Protein AF-A0A2G2YES9-F1 (afdb_monomer)

Foldseek 3Di:
DDDDPPPPDPPDDDKAKEKEWDWAQDDPVRDTFTAKMWMAIDDPVDDDDPVRIDMFGLVVPVVDPDSNVSRLVSLVVVVVVVLVVLVVDPDAHEYEYPPCQPDVVVNNVVSCVVPPPFDWDFDDDPSGTAKIFTDDPPDTSYMYGD

Organism: Capsicum annuum (NCBI:txid4072)

InterPro domains:
  IPR012337 Ribonuclease H-like superfamily [SSF53098] (14-146)
  IPR036397 Ribonuclease H superfamily [G3DSA:3.30.420.10] (9-146)

pLDDT: mean 88.61, std 11.48, range [40.91, 97.44]

Nearest PDB structures (foldseek):
  5iud-assembly4_J  TM=6.713E-01  e=7.380E-03  Homo sapiens
  8d9d-assembly1_C  TM=6.088E-01  e=2.348E-03  Homo sapiens
  4qcl-assembly1_A  TM=6.025E-01  e=4.727E-03  Homo sapiens
  5iud-assembly2_D  TM=6.035E-01  e=1.394E-02  Homo sapiens
  6as7-assembly1_A  TM=6.294E-01  e=2.472E-02  Homo sapiens

Solvent-accessible surface area (backbone atoms only — not comparable to full-atom values): 8422 Å² total; per-residue (Å²): 137,85,81,80,78,78,79,78,77,80,79,77,74,70,56,35,33,45,37,50,77,42,67,42,72,49,72,99,76,65,38,80,39,60,38,35,41,39,36,33,80,44,49,78,92,53,83,89,56,79,92,54,58,48,73,46,45,26,73,81,40,64,89,47,82,50,64,70,58,16,24,51,52,40,52,52,53,52,52,51,48,52,50,56,58,28,71,76,44,94,57,66,30,43,33,36,28,90,45,21,46,50,67,53,36,52,56,50,50,53,51,44,72,75,71,52,92,48,55,74,48,71,44,71,56,96,92,26,40,56,32,40,38,36,27,59,81,95,43,64,40,36,32,40,28,90

Sequence (146 aa):
MMAVKKRERKVERKAFIVVDLETLIAGEGETHKPYAVGLMLVLPKEPVKYNRVETYFSDDYIIIKCFDDRSSKMMDDFLSKIEHISKGFRSVLTIYFHNLGKFDGIFLLKNLVSNWKGDVRPLVRNHHIYEISVKSGKRVLFCFRD

Secondary structure (DSSP, 8-state):
-----------PPPPEEEEEEEEEEETTTTEEEEEEEEEEEE-TTS---GGGEEEEEGGGGTTS--HHHHHHHHHHHHHHHHHHHHHT-SSPEEEEETTIIIIIHHHHHHHHHHH-SS-EEEEEETTEEEEEEEEETTEEEEEEE-

Mean predicted aligned error: 6.33 Å

Structure (mmCIF, N/CA/C/O backbone):
data_AF-A0A2G2YES9-F1
#
_entry.id   AF-A0A2G2YES9-F1
#
loop_
_atom_site.group_PDB
_atom_site.id
_atom_site.type_symbol
_atom_site.label_atom_id
_atom_site.label_alt_id
_atom_site.label_comp_id
_atom_site.label_asym_id
_atom_site.label_entity_id
_atom_site.label_seq_id
_atom_site.pdbx_PDB_ins_code
_atom_site.Cartn_x
_atom_site.Cartn_y
_atom_site.Cartn_z
_atom_site.occupancy
_atom_site.B_iso_or_equiv
_atom_site.auth_seq_id
_atom_site.auth_comp_id
_atom_site.auth_asym_id
_atom_site.auth_atom_id
_atom_site.pdbx_PDB_model_num
ATOM 1 N N . MET A 1 1 ? -24.872 -13.143 48.383 1.00 40.91 1 MET A N 1
ATOM 2 C CA . MET A 1 1 ? -23.942 -13.090 47.231 1.00 40.91 1 MET A CA 1
ATOM 3 C C . MET A 1 1 ? -24.536 -12.183 46.161 1.00 40.91 1 MET A C 1
ATOM 5 O O . MET A 1 1 ? -25.542 -12.550 45.571 1.00 40.91 1 MET A O 1
ATOM 9 N N . MET A 1 2 ? -23.982 -10.984 45.951 1.00 42.78 2 MET A N 1
ATOM 10 C CA . MET A 1 2 ? -24.398 -10.110 44.846 1.00 42.78 2 MET A CA 1
ATOM 11 C C . MET A 1 2 ? -23.695 -10.558 43.563 1.00 42.78 2 MET A C 1
ATOM 13 O O . MET A 1 2 ? -22.468 -10.585 43.502 1.00 42.78 2 MET A O 1
ATOM 17 N N . ALA A 1 3 ? -24.472 -10.921 42.544 1.00 4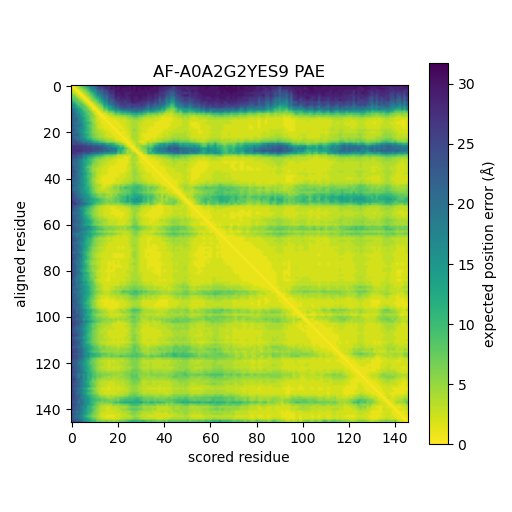9.31 3 ALA A N 1
ATOM 18 C CA . ALA A 1 3 ? -23.947 -11.244 41.227 1.00 49.31 3 ALA A CA 1
ATOM 19 C C . ALA A 1 3 ? -23.407 -9.969 40.561 1.00 49.31 3 ALA A C 1
ATOM 21 O O . ALA A 1 3 ? -24.163 -9.064 40.202 1.00 49.31 3 ALA A O 1
ATOM 22 N N . VAL A 1 4 ? -22.088 -9.898 40.387 1.00 50.81 4 VAL A N 1
ATOM 23 C CA . VAL A 1 4 ? -21.440 -8.864 39.577 1.00 50.81 4 VAL A CA 1
ATOM 24 C C . VAL A 1 4 ? -21.816 -9.120 38.116 1.00 50.81 4 VAL A C 1
ATOM 26 O O . VAL A 1 4 ? -21.285 -10.028 37.478 1.00 50.81 4 VAL A O 1
ATOM 29 N N . LYS A 1 5 ? -22.749 -8.332 37.567 1.00 53.31 5 LYS A N 1
ATOM 30 C CA . LYS A 1 5 ? -23.024 -8.325 36.123 1.00 53.31 5 LYS A CA 1
ATOM 31 C C . LYS A 1 5 ? -21.756 -7.877 35.389 1.00 53.31 5 LYS A C 1
ATOM 33 O O . LYS A 1 5 ? -21.410 -6.696 35.412 1.00 53.31 5 LYS A O 1
ATOM 38 N N . LYS A 1 6 ? -21.067 -8.808 34.719 1.00 54.41 6 LYS A N 1
ATOM 39 C CA . LYS A 1 6 ? -20.028 -8.485 33.729 1.00 54.41 6 LYS A CA 1
ATOM 40 C C . LYS A 1 6 ? -20.658 -7.569 32.674 1.00 54.41 6 LYS A C 1
ATOM 42 O O . LYS A 1 6 ? -21.539 -7.995 31.935 1.00 54.41 6 LYS A O 1
ATOM 47 N N . ARG A 1 7 ? -20.222 -6.307 32.603 1.00 57.44 7 ARG A N 1
ATOM 48 C CA . ARG A 1 7 ? -20.503 -5.448 31.445 1.00 57.44 7 ARG A CA 1
ATOM 49 C C . ARG A 1 7 ? -19.806 -6.073 30.240 1.00 57.44 7 ARG A C 1
ATOM 51 O O . ARG A 1 7 ? -18.582 -6.008 30.141 1.00 57.44 7 ARG A O 1
ATOM 58 N N . GLU A 1 8 ? -20.569 -6.680 29.341 1.00 58.75 8 GLU A N 1
ATOM 59 C CA . GLU A 1 8 ? -20.059 -7.079 28.033 1.00 58.75 8 GLU A CA 1
ATOM 60 C C . GLU A 1 8 ? -19.573 -5.825 27.297 1.00 58.75 8 GLU A C 1
ATOM 62 O O . GLU A 1 8 ? -20.348 -4.925 26.965 1.00 58.75 8 GLU A O 1
ATOM 67 N N . ARG A 1 9 ? -18.260 -5.727 27.070 1.00 56.91 9 ARG A N 1
ATOM 68 C CA . ARG A 1 9 ? -17.708 -4.727 26.156 1.00 56.91 9 ARG A CA 1
ATOM 69 C C . ARG A 1 9 ? -18.150 -5.119 24.749 1.00 56.91 9 ARG A C 1
ATOM 71 O O . ARG A 1 9 ? -17.596 -6.052 24.177 1.00 56.91 9 ARG A O 1
ATOM 78 N N . LYS A 1 10 ? -19.117 -4.397 24.180 1.00 63.25 10 LYS A N 1
ATOM 79 C CA . LYS A 1 10 ? -19.388 -4.458 22.738 1.00 63.25 10 LYS A CA 1
ATOM 80 C C . LYS A 1 10 ? -18.111 -4.049 22.002 1.00 63.25 10 LYS A C 1
ATOM 82 O O . LYS A 1 10 ? -17.731 -2.881 22.024 1.00 63.25 10 LYS A O 1
ATOM 87 N N . VAL A 1 11 ? -17.430 -5.017 21.391 1.00 70.94 11 VAL A N 1
ATOM 88 C CA . VAL A 1 11 ? -16.301 -4.750 20.498 1.00 70.94 11 VAL A CA 1
ATOM 89 C C . VAL A 1 11 ? -16.881 -4.156 19.222 1.00 70.94 11 VAL A C 1
ATOM 91 O O . VAL A 1 11 ? -17.509 -4.851 18.424 1.00 70.94 11 VAL A O 1
ATOM 94 N N . GLU A 1 12 ? -16.734 -2.847 19.058 1.00 78.94 12 GLU A N 1
ATOM 95 C CA . GLU A 1 12 ? -17.154 -2.174 17.838 1.00 78.94 12 GLU A CA 1
ATOM 96 C C . GLU A 1 12 ? -16.199 -2.543 16.697 1.00 78.94 12 GLU A C 1
ATOM 98 O O . GLU A 1 12 ? -14.983 -2.357 16.798 1.00 78.94 12 GLU A O 1
ATOM 103 N N . ARG A 1 13 ? -16.752 -3.099 15.613 1.00 85.81 13 ARG A N 1
ATOM 104 C CA . ARG A 1 13 ? -15.990 -3.389 14.396 1.00 85.81 13 ARG A CA 1
ATOM 105 C C . ARG A 1 13 ? -15.572 -2.065 13.760 1.00 85.81 13 ARG A C 1
ATOM 107 O O . ARG A 1 13 ? -16.417 -1.206 13.512 1.00 85.81 13 ARG A O 1
ATOM 114 N N . LYS A 1 14 ? -14.275 -1.905 13.511 1.00 90.69 14 LYS A N 1
ATOM 115 C CA . LYS A 1 14 ? -13.702 -0.697 12.908 1.00 90.69 14 LYS A CA 1
ATOM 116 C C . LYS A 1 14 ? -13.784 -0.759 11.386 1.00 90.69 14 LYS A C 1
ATOM 118 O O . LYS A 1 14 ? -13.819 -1.847 10.820 1.00 90.69 14 LYS A O 1
ATOM 123 N N . ALA A 1 15 ? -13.798 0.410 10.752 1.00 93.69 15 ALA A N 1
ATOM 124 C CA . ALA A 1 15 ? -13.623 0.519 9.311 1.00 93.69 15 ALA A CA 1
ATOM 125 C C . ALA A 1 15 ? -12.243 0.002 8.882 1.00 93.69 15 ALA A C 1
ATOM 127 O O . ALA A 1 15 ? -11.279 0.093 9.647 1.00 93.69 15 ALA A O 1
ATOM 128 N N . PHE A 1 16 ? -12.168 -0.516 7.664 1.00 95.50 16 PHE A N 1
ATOM 129 C CA . PHE A 1 16 ? -10.938 -0.993 7.036 1.00 95.50 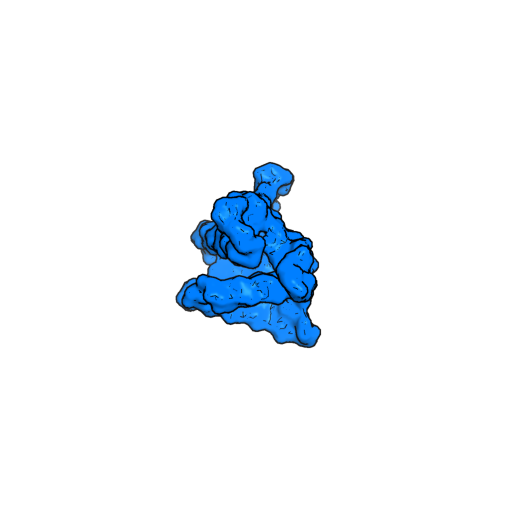16 PHE A CA 1
ATOM 130 C C . PHE A 1 16 ? -11.044 -0.851 5.519 1.00 95.50 16 PHE A C 1
ATOM 132 O O . PHE A 1 16 ? -12.132 -0.629 4.991 1.00 95.50 16 PHE A O 1
ATOM 139 N N . ILE A 1 17 ? -9.921 -0.966 4.822 1.00 96.19 17 ILE A N 1
ATOM 140 C CA . ILE A 1 17 ? -9.876 -1.005 3.359 1.00 96.19 17 ILE A CA 1
ATOM 141 C C . ILE A 1 17 ? -9.451 -2.409 2.938 1.00 96.19 17 ILE A C 1
ATOM 143 O O . ILE A 1 17 ? -8.633 -3.026 3.615 1.00 96.19 17 ILE A O 1
ATOM 147 N N . VAL A 1 18 ? -10.012 -2.910 1.845 1.00 95.62 18 VAL A N 1
ATOM 148 C CA . VAL A 1 18 ? -9.489 -4.078 1.124 1.00 95.62 18 VAL A CA 1
ATOM 149 C C . VAL A 1 18 ? -8.896 -3.606 -0.192 1.00 95.62 18 VAL A C 1
ATOM 151 O O . VAL A 1 18 ? -9.446 -2.686 -0.803 1.00 95.62 18 VAL A O 1
ATOM 154 N N . VAL A 1 19 ? -7.771 -4.188 -0.588 1.00 96.38 19 VAL A N 1
ATOM 155 C CA . VAL A 1 19 ? -7.031 -3.822 -1.793 1.00 96.38 19 VAL A CA 1
ATOM 156 C C . VAL A 1 19 ? -6.570 -5.079 -2.515 1.00 96.38 19 VAL A C 1
ATOM 158 O O . VAL A 1 19 ? -6.227 -6.075 -1.878 1.00 96.38 19 VAL A O 1
ATOM 161 N N . ASP A 1 20 ? -6.546 -4.993 -3.837 1.00 95.25 20 ASP A N 1
ATOM 162 C CA . ASP A 1 20 ? -5.973 -5.999 -4.719 1.00 95.25 20 ASP A CA 1
ATOM 163 C C . ASP A 1 20 ? -5.100 -5.328 -5.787 1.00 95.25 20 ASP A C 1
ATOM 165 O O . ASP A 1 20 ? -5.424 -4.225 -6.245 1.00 95.25 20 ASP A O 1
ATOM 169 N N . LEU A 1 21 ? -3.980 -5.961 -6.137 1.00 95.25 21 LEU A N 1
ATOM 170 C CA . LEU A 1 21 ? -2.960 -5.420 -7.035 1.00 95.25 21 LEU A CA 1
ATOM 171 C C . LEU A 1 21 ? -2.679 -6.407 -8.167 1.00 95.25 21 LEU A C 1
ATOM 173 O O . LEU A 1 21 ? -2.251 -7.534 -7.940 1.00 95.25 21 LEU A O 1
ATOM 177 N N . GLU A 1 22 ? -2.817 -5.931 -9.397 1.00 95.12 22 GLU A N 1
ATOM 178 C CA . GLU A 1 22 ? -2.492 -6.685 -10.599 1.00 95.12 22 GLU A CA 1
ATOM 179 C C . GLU A 1 22 ? -1.190 -6.185 -11.211 1.00 95.12 22 GLU A C 1
ATOM 181 O O . GLU A 1 22 ? -0.888 -4.985 -11.215 1.00 95.12 22 GLU A O 1
ATOM 186 N N . THR A 1 23 ? -0.414 -7.112 -11.769 1.00 93.44 23 THR A N 1
ATOM 187 C CA . THR A 1 23 ? 0.878 -6.801 -12.386 1.00 93.44 23 THR A CA 1
ATOM 188 C C . THR A 1 23 ? 0.936 -7.271 -13.828 1.00 93.44 23 THR A C 1
ATOM 190 O O . THR A 1 23 ? 0.299 -8.250 -14.203 1.00 93.44 23 THR A O 1
ATOM 193 N N . LEU A 1 24 ? 1.749 -6.591 -14.629 1.00 91.56 24 LEU A N 1
ATOM 194 C CA . LEU A 1 24 ? 2.144 -7.047 -15.955 1.00 91.56 24 LEU A CA 1
ATOM 195 C C . LEU A 1 24 ? 3.653 -7.243 -16.009 1.00 91.56 24 LEU A C 1
ATOM 197 O O . LEU A 1 24 ? 4.413 -6.587 -15.293 1.00 91.56 24 LEU A O 1
ATOM 201 N N . ILE A 1 25 ? 4.074 -8.143 -16.889 1.00 88.31 25 ILE A N 1
ATOM 202 C CA . ILE A 1 25 ? 5.474 -8.312 -17.259 1.00 88.31 25 ILE A CA 1
ATOM 203 C C . ILE A 1 25 ? 5.790 -7.249 -18.310 1.00 88.31 25 ILE A C 1
ATOM 205 O O . ILE A 1 25 ? 5.169 -7.224 -19.373 1.00 88.31 25 ILE A O 1
ATOM 209 N N . ALA A 1 26 ? 6.723 -6.349 -18.006 1.00 80.25 26 ALA A N 1
ATOM 210 C CA . ALA A 1 26 ? 7.092 -5.256 -18.899 1.00 80.25 26 ALA A CA 1
ATOM 211 C C . ALA A 1 26 ? 8.595 -4.941 -18.854 1.00 80.25 26 ALA A C 1
ATOM 213 O O . ALA A 1 26 ? 9.282 -5.189 -17.855 1.00 80.25 26 ALA A O 1
ATOM 214 N N . GLY A 1 27 ? 9.079 -4.342 -19.947 1.00 66.69 27 GLY A N 1
ATOM 215 C CA . GLY A 1 27 ? 10.466 -3.910 -20.130 1.00 66.69 27 GLY A CA 1
ATOM 216 C C . GLY A 1 27 ? 11.384 -4.980 -20.729 1.00 66.69 27 GLY A C 1
ATOM 217 O O . GLY A 1 27 ? 10.998 -6.131 -20.903 1.00 66.69 27 GLY A O 1
ATOM 218 N N . GLU A 1 28 ? 12.625 -4.583 -21.024 1.00 65.56 28 GLU A N 1
ATOM 219 C CA . GLU A 1 28 ? 13.647 -5.423 -21.681 1.00 65.56 28 GLU A CA 1
ATOM 220 C C . GLU A 1 28 ? 14.106 -6.626 -20.835 1.00 65.56 28 GLU A C 1
ATOM 222 O O . GLU A 1 28 ? 14.746 -7.535 -21.351 1.00 65.56 28 GLU A O 1
ATOM 227 N N . GLY A 1 29 ? 13.772 -6.644 -19.540 1.00 64.62 29 GLY A N 1
ATOM 228 C CA . GLY A 1 29 ? 14.137 -7.703 -18.596 1.00 64.62 29 GLY A CA 1
ATOM 229 C C . GLY A 1 29 ? 12.962 -8.512 -18.048 1.00 64.62 29 GLY A C 1
ATOM 230 O O . GLY A 1 29 ? 13.132 -9.141 -17.009 1.00 64.62 29 GLY A O 1
ATOM 231 N N . GLU A 1 30 ? 11.778 -8.443 -18.673 1.00 76.50 30 GLU A N 1
ATOM 232 C CA . GLU A 1 30 ? 10.589 -9.223 -18.276 1.00 76.50 30 GLU A CA 1
ATOM 233 C C . GLU A 1 30 ? 10.258 -9.111 -16.774 1.00 76.50 30 GLU A C 1
ATOM 235 O O . GLU A 1 30 ? 9.961 -10.083 -16.080 1.00 76.50 30 GLU A O 1
ATOM 240 N N . THR A 1 31 ? 10.315 -7.892 -16.237 1.00 85.94 31 THR A N 1
ATOM 2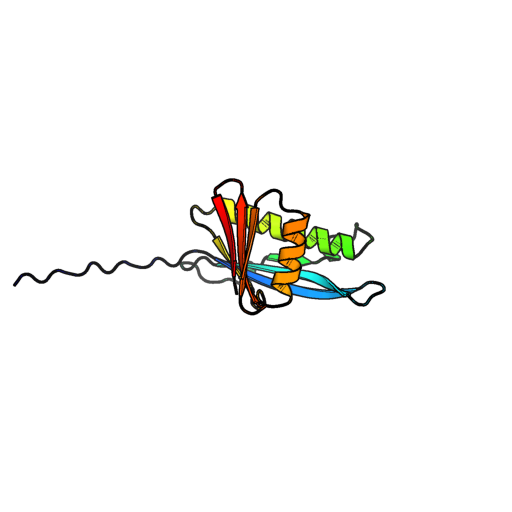41 C CA . THR A 1 31 ? 10.058 -7.669 -14.810 1.00 85.94 31 THR A CA 1
ATOM 242 C C . THR A 1 31 ?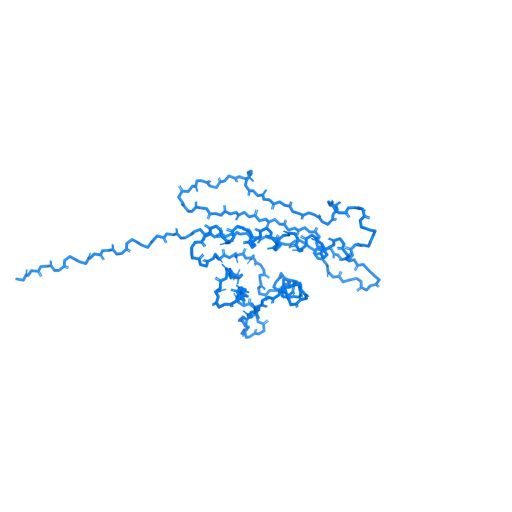 8.582 -7.417 -14.543 1.00 85.94 31 THR A C 1
ATOM 244 O O . THR A 1 31 ? 7.929 -6.685 -15.286 1.00 85.94 31 THR A O 1
ATOM 247 N N . HIS A 1 32 ? 8.068 -7.965 -13.440 1.00 89.94 32 HIS A N 1
ATOM 248 C CA . HIS A 1 32 ? 6.733 -7.624 -12.958 1.00 89.94 32 HIS A CA 1
ATOM 249 C C . HIS A 1 32 ? 6.665 -6.158 -12.524 1.00 89.94 32 HIS A C 1
ATOM 251 O O . HIS A 1 32 ? 7.549 -5.646 -11.826 1.00 89.94 32 HIS A O 1
ATOM 257 N N . LYS A 1 33 ? 5.576 -5.498 -12.907 1.00 91.50 33 LYS A N 1
ATOM 258 C CA . LYS A 1 33 ? 5.277 -4.103 -12.594 1.00 91.50 33 LYS A CA 1
ATOM 259 C C . LYS A 1 33 ? 3.788 -3.952 -12.280 1.00 91.50 33 LYS A C 1
ATOM 261 O O . LYS A 1 33 ? 2.977 -4.559 -12.979 1.00 91.50 33 LYS A O 1
ATOM 266 N N . PRO A 1 34 ? 3.410 -3.126 -11.294 1.00 94.56 34 PRO A N 1
ATOM 267 C CA . PRO A 1 34 ? 2.016 -2.765 -11.057 1.00 94.56 34 PRO A CA 1
ATOM 268 C C . PRO A 1 34 ? 1.325 -2.248 -12.321 1.00 94.56 34 PRO A C 1
ATOM 270 O O . PRO A 1 34 ? 1.819 -1.320 -12.961 1.00 94.56 34 PRO A O 1
ATOM 273 N N . TYR A 1 35 ? 0.178 -2.825 -12.658 1.00 95.56 35 TYR A N 1
ATOM 274 C CA . TYR A 1 35 ? -0.644 -2.417 -13.797 1.00 95.56 35 TYR A CA 1
ATOM 275 C C . TYR A 1 35 ? -1.997 -1.866 -13.365 1.00 95.56 35 TYR A C 1
ATOM 277 O O . TYR A 1 35 ? -2.431 -0.841 -13.891 1.00 95.56 35 TYR A O 1
ATOM 285 N N . ALA A 1 36 ? -2.638 -2.510 -12.394 1.00 96.88 36 ALA A N 1
ATOM 286 C CA . ALA A 1 36 ? -3.908 -2.052 -11.867 1.00 96.88 36 ALA A CA 1
ATOM 287 C C . ALA A 1 36 ? -3.978 -2.263 -10.359 1.00 96.88 36 ALA A C 1
ATOM 289 O O . ALA A 1 36 ? -3.395 -3.207 -9.834 1.00 96.88 36 ALA A O 1
ATOM 290 N N . VAL A 1 37 ? -4.711 -1.400 -9.667 1.00 97.12 37 VAL A N 1
ATOM 291 C CA . VAL A 1 37 ? -5.007 -1.557 -8.242 1.00 97.12 37 VAL A CA 1
ATOM 292 C C . VAL A 1 37 ? -6.461 -1.198 -7.980 1.00 97.12 37 VAL A C 1
ATOM 294 O O . VAL A 1 37 ? -6.954 -0.163 -8.430 1.00 97.12 37 VAL A O 1
ATOM 297 N N . GLY A 1 38 ? -7.157 -2.072 -7.261 1.00 96.31 38 GLY A N 1
ATOM 298 C CA . GLY A 1 38 ? -8.530 -1.862 -6.819 1.00 96.31 38 GLY A CA 1
ATOM 299 C C . GLY A 1 38 ? -8.577 -1.706 -5.308 1.00 96.31 38 GLY A C 1
ATOM 300 O O . GLY A 1 38 ? -7.953 -2.489 -4.599 1.00 96.31 38 GLY A O 1
ATOM 301 N N . LEU A 1 39 ? -9.330 -0.734 -4.794 1.00 96.06 39 LEU A N 1
ATOM 302 C CA . LEU A 1 39 ? -9.587 -0.603 -3.362 1.00 96.06 39 LEU A CA 1
ATOM 303 C C . LEU A 1 39 ? -1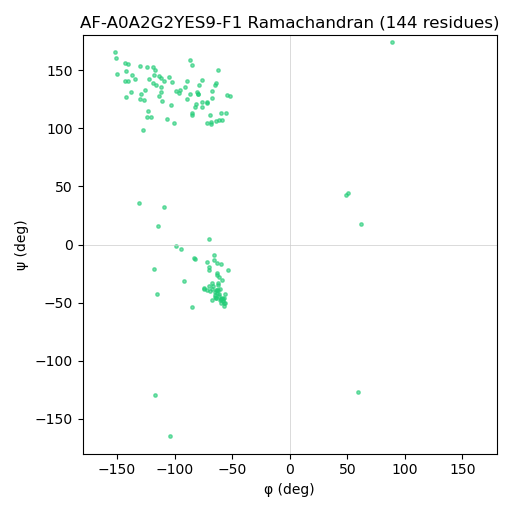1.070 -0.431 -3.043 1.00 96.06 39 LEU A C 1
ATOM 305 O O . LEU A 1 39 ? -11.839 0.131 -3.820 1.00 96.06 39 LEU A O 1
ATOM 309 N N . MET A 1 40 ? -11.460 -0.847 -1.841 1.00 95.88 40 MET A N 1
ATOM 310 C CA . MET A 1 40 ? -12.795 -0.593 -1.308 1.00 95.88 40 MET A CA 1
ATOM 311 C C . MET A 1 40 ? -12.743 -0.297 0.189 1.00 95.88 40 MET A C 1
ATOM 313 O O . MET A 1 40 ? -12.227 -1.086 0.981 1.00 95.88 40 MET A O 1
ATOM 317 N N . LEU A 1 41 ? -13.341 0.826 0.592 1.00 94.88 41 LEU A N 1
ATOM 318 C CA . LEU A 1 41 ? -13.578 1.144 1.998 1.00 94.88 41 LEU A CA 1
ATOM 319 C C . LEU A 1 41 ? -14.766 0.333 2.532 1.00 94.88 41 LEU A C 1
ATOM 321 O O . LEU A 1 41 ? -15.894 0.451 2.048 1.00 94.88 41 LEU A O 1
ATOM 325 N N . VAL A 1 42 ? -14.525 -0.437 3.588 1.00 93.31 42 VAL A N 1
ATOM 326 C CA . VAL A 1 42 ? -15.536 -1.228 4.285 1.00 93.31 42 VAL A CA 1
ATOM 327 C C . VAL A 1 42 ? -15.927 -0.538 5.586 1.00 93.31 42 VAL A C 1
ATOM 329 O O . VAL A 1 42 ? -15.117 -0.343 6.495 1.00 93.31 42 VAL A O 1
ATOM 332 N N . LEU A 1 43 ? -17.212 -0.205 5.689 1.00 92.31 43 LEU A N 1
ATOM 333 C CA . LEU A 1 43 ? -17.841 0.328 6.892 1.00 92.31 43 LEU A CA 1
ATOM 334 C C . LEU A 1 43 ? -18.721 -0.783 7.489 1.00 92.31 43 LEU A C 1
ATOM 336 O O . LEU A 1 43 ? -19.760 -1.085 6.914 1.00 92.31 43 LEU A O 1
ATOM 340 N N . PRO A 1 44 ? -18.359 -1.409 8.628 1.00 89.56 44 PRO A N 1
ATOM 341 C CA . PRO A 1 44 ? -19.021 -2.631 9.113 1.00 89.56 44 PRO A CA 1
ATOM 342 C C . PRO A 1 44 ? -20.522 -2.531 9.407 1.00 89.56 44 PRO A C 1
ATOM 344 O O . PRO A 1 44 ? -21.175 -3.556 9.586 1.00 89.56 44 PRO A O 1
ATOM 347 N N . LYS A 1 45 ? -21.053 -1.312 9.536 1.00 88.06 45 LYS A N 1
ATOM 348 C CA . LYS A 1 45 ? -22.480 -1.046 9.772 1.00 88.06 45 LYS A CA 1
ATOM 349 C C . LYS A 1 45 ? -23.252 -0.777 8.479 1.00 88.06 45 LYS A C 1
ATOM 351 O O . LYS A 1 45 ? -24.461 -0.585 8.531 1.00 88.06 45 LYS A O 1
ATOM 356 N N . GLU A 1 46 ? -22.565 -0.741 7.345 1.00 89.25 46 GLU A N 1
ATOM 357 C CA . GLU A 1 46 ? -23.150 -0.470 6.043 1.00 89.25 46 GLU A CA 1
ATOM 358 C C . GLU A 1 46 ? -23.073 -1.710 5.150 1.00 89.25 46 GLU A C 1
ATOM 360 O O . GLU A 1 46 ? -22.094 -2.459 5.212 1.00 89.25 46 GLU A O 1
ATOM 365 N N . PRO A 1 47 ? -24.081 -1.937 4.294 1.00 87.56 47 PRO A N 1
ATOM 366 C CA . PRO A 1 47 ? -24.009 -2.9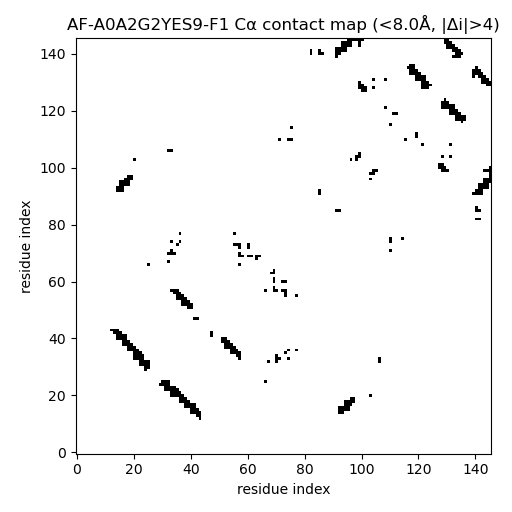93 3.300 1.00 87.56 47 PRO A CA 1
ATOM 367 C C . PRO A 1 47 ? -22.880 -2.712 2.303 1.00 87.56 47 PRO A C 1
ATOM 369 O O . PRO A 1 47 ? -22.698 -1.579 1.846 1.00 87.56 47 PRO A O 1
ATOM 372 N N . VAL A 1 48 ? -22.151 -3.764 1.932 1.00 85.19 48 VAL A N 1
ATOM 373 C CA . VAL A 1 48 ? -21.156 -3.707 0.856 1.00 85.19 48 VAL A CA 1
ATOM 374 C C . VAL A 1 48 ? -21.885 -3.486 -0.469 1.00 85.19 48 VAL A C 1
ATOM 376 O O . VAL A 1 48 ? -22.873 -4.158 -0.760 1.00 85.19 48 VAL A O 1
ATOM 379 N N . LYS A 1 49 ? -21.411 -2.528 -1.269 1.00 82.88 49 LYS A N 1
ATOM 380 C CA . LYS A 1 49 ? -21.943 -2.236 -2.604 1.00 82.88 49 LYS A CA 1
ATOM 381 C C . LYS A 1 49 ? -20.789 -2.204 -3.600 1.00 82.88 49 LYS A C 1
ATOM 383 O O . LYS A 1 49 ? -19.817 -1.494 -3.366 1.00 82.88 49 LYS A O 1
ATOM 388 N N . TYR A 1 50 ? -20.920 -2.931 -4.710 1.00 75.25 50 TYR A N 1
ATOM 389 C CA . TYR A 1 50 ? -19.875 -3.047 -5.739 1.00 75.25 50 TYR A CA 1
ATOM 390 C C . TYR A 1 50 ? -19.458 -1.706 -6.351 1.00 75.25 50 TYR A C 1
ATOM 392 O O . TYR A 1 50 ? -18.298 -1.513 -6.684 1.00 75.25 50 TYR A O 1
ATOM 400 N N . ASN A 1 51 ? -20.372 -0.739 -6.424 1.00 81.44 51 ASN A N 1
ATOM 401 C CA . ASN A 1 51 ? -20.079 0.603 -6.929 1.00 81.44 51 ASN A CA 1
ATOM 402 C C . ASN A 1 51 ? -19.174 1.451 -6.008 1.00 81.44 51 ASN A C 1
ATOM 404 O O . ASN A 1 51 ? -18.989 2.634 -6.271 1.00 81.44 51 ASN A O 1
ATOM 408 N N . ARG A 1 52 ? -18.657 0.879 -4.912 1.00 84.88 52 ARG A N 1
ATOM 409 C CA . ARG A 1 52 ? -17.681 1.505 -4.007 1.00 84.88 52 ARG A CA 1
ATOM 410 C C . ARG A 1 52 ? -16.242 1.064 -4.274 1.00 84.88 52 ARG A C 1
ATOM 412 O O . ARG A 1 52 ? -15.353 1.507 -3.551 1.00 84.88 52 ARG A O 1
ATOM 419 N N . VAL A 1 53 ? -16.024 0.172 -5.242 1.00 93.56 53 VAL A N 1
ATOM 420 C CA . VAL A 1 53 ? -14.674 -0.207 -5.661 1.00 93.56 53 VAL A CA 1
ATOM 421 C C . VAL A 1 53 ? -14.113 0.922 -6.519 1.00 93.56 53 VAL A C 1
ATOM 423 O O . VAL A 1 53 ? -14.677 1.255 -7.559 1.00 93.56 53 VAL A O 1
ATOM 426 N N . GLU A 1 54 ? -13.022 1.522 -6.059 1.00 95.12 54 GLU A N 1
ATOM 427 C CA . GLU A 1 54 ? -12.231 2.475 -6.833 1.00 95.12 54 GLU A CA 1
ATOM 428 C C . GLU A 1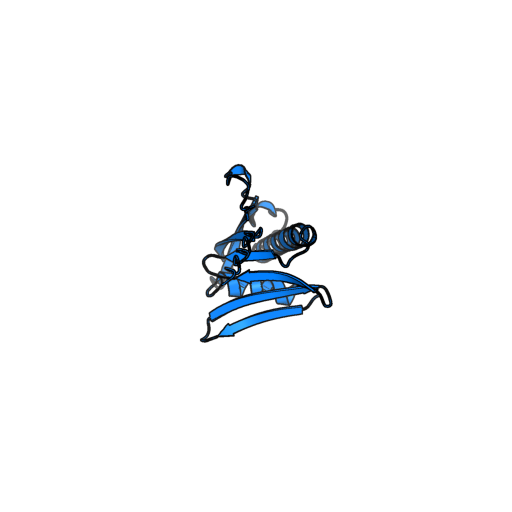 54 ? -11.067 1.722 -7.473 1.00 95.12 54 GLU A C 1
ATOM 430 O O . GLU A 1 54 ? -10.360 0.980 -6.791 1.00 95.12 54 GLU A O 1
ATOM 435 N N . THR A 1 55 ? -10.873 1.902 -8.775 1.00 96.38 55 THR A N 1
ATOM 436 C CA . THR A 1 55 ? -9.826 1.229 -9.549 1.00 96.38 55 THR A CA 1
ATOM 437 C C . THR A 1 55 ? -8.920 2.250 -10.210 1.00 96.38 55 THR A C 1
ATOM 439 O O . THR A 1 55 ? -9.402 3.268 -10.702 1.00 96.38 55 THR A O 1
ATOM 442 N N . TYR A 1 56 ? -7.632 1.941 -10.266 1.00 97.38 56 TYR A N 1
ATOM 443 C CA . TYR A 1 56 ? -6.626 2.718 -10.975 1.00 97.38 56 TYR A CA 1
ATOM 444 C C . TYR A 1 56 ? -5.901 1.796 -11.943 1.00 97.38 56 TYR A C 1
ATOM 446 O O . TYR A 1 56 ? -5.465 0.719 -11.536 1.00 97.38 56 TYR A O 1
ATOM 454 N N . PHE A 1 57 ? -5.736 2.227 -13.190 1.00 97.12 57 PHE A N 1
ATOM 455 C CA . PHE A 1 57 ? -4.976 1.511 -14.208 1.00 97.12 57 PHE A CA 1
ATOM 456 C C . PHE A 1 57 ? -3.795 2.363 -14.663 1.00 97.12 57 PHE A C 1
ATOM 458 O O . PHE A 1 57 ? -3.883 3.586 -14.759 1.00 97.12 57 PHE A O 1
ATOM 465 N N . SER A 1 58 ? -2.668 1.739 -15.003 1.00 95.12 58 SER A N 1
ATOM 466 C CA . SER A 1 58 ? -1.539 2.475 -15.586 1.00 95.12 58 SER A CA 1
ATOM 467 C C . SER A 1 58 ? -1.920 3.142 -16.913 1.00 95.12 58 SER A C 1
ATOM 469 O O . SER A 1 58 ? -1.344 4.163 -17.284 1.00 95.12 58 SER A O 1
ATOM 471 N N . ASP A 1 59 ? -2.891 2.577 -17.634 1.00 94.56 59 ASP A N 1
ATOM 472 C CA . ASP A 1 59 ? -3.381 3.121 -18.903 1.00 94.56 59 ASP A CA 1
ATOM 473 C C . ASP A 1 59 ? -4.167 4.427 -18.744 1.00 94.56 59 ASP A C 1
ATOM 475 O O . ASP A 1 59 ? -4.197 5.221 -19.685 1.00 94.56 59 ASP A O 1
ATOM 479 N N . ASP A 1 60 ? -4.661 4.737 -17.540 1.00 95.75 60 ASP A N 1
ATOM 480 C CA . ASP A 1 60 ? -5.280 6.034 -17.235 1.00 95.75 60 ASP A CA 1
ATOM 481 C C . ASP A 1 60 ? -4.278 7.202 -17.383 1.00 95.75 60 ASP A C 1
ATOM 483 O O . ASP A 1 60 ? -4.665 8.364 -17.511 1.00 95.75 60 ASP A O 1
ATOM 487 N N . TYR A 1 61 ? -2.973 6.902 -17.430 1.00 94.06 61 TYR A N 1
ATOM 488 C CA . TYR A 1 61 ? -1.875 7.868 -17.529 1.00 94.06 61 TYR A CA 1
ATOM 489 C C . TYR A 1 61 ? -1.179 7.842 -18.898 1.00 94.06 61 TYR A C 1
ATOM 491 O O . TYR A 1 61 ? 0.021 8.101 -18.985 1.00 94.06 61 TYR A O 1
ATOM 499 N N . ILE A 1 62 ? -1.906 7.542 -19.981 1.00 90.88 62 ILE A N 1
ATOM 500 C CA . ILE A 1 62 ? -1.363 7.333 -21.342 1.00 90.88 62 ILE A CA 1
ATOM 501 C C . ILE A 1 62 ? -0.480 8.476 -21.886 1.00 90.88 62 ILE A C 1
ATOM 503 O O . ILE A 1 62 ? 0.350 8.256 -22.765 1.00 90.88 62 ILE A O 1
ATOM 507 N N . ILE A 1 63 ? -0.617 9.695 -21.353 1.00 93.44 63 ILE A N 1
ATOM 508 C CA . ILE A 1 63 ? 0.251 10.834 -21.696 1.00 93.44 63 ILE A CA 1
ATOM 509 C C . ILE A 1 63 ? 1.722 10.611 -21.301 1.00 93.44 63 ILE A C 1
ATOM 511 O O . ILE A 1 63 ? 2.622 11.212 -21.890 1.00 93.44 63 ILE A O 1
ATOM 515 N N . ILE A 1 64 ? 1.981 9.746 -20.318 1.00 93.50 64 ILE A N 1
ATOM 516 C CA . ILE A 1 64 ? 3.319 9.334 -19.904 1.00 93.50 64 ILE A CA 1
ATOM 517 C C . ILE A 1 64 ? 3.747 8.177 -20.812 1.00 93.50 64 ILE A C 1
ATOM 519 O O . ILE A 1 64 ? 3.181 7.087 -20.777 1.00 93.50 64 ILE A O 1
ATOM 523 N N . LYS A 1 65 ? 4.766 8.410 -21.642 1.00 92.06 65 LYS A N 1
ATOM 524 C CA . LYS A 1 65 ? 5.172 7.447 -22.680 1.00 92.06 65 LYS A CA 1
ATOM 525 C C . LYS A 1 65 ? 5.761 6.155 -22.110 1.00 92.06 65 LYS A C 1
ATOM 527 O O . LYS A 1 65 ? 5.528 5.081 -22.657 1.00 92.06 65 LYS A O 1
ATOM 532 N N . CYS A 1 66 ? 6.539 6.259 -21.035 1.00 91.56 66 CYS A N 1
ATOM 533 C CA . CYS A 1 66 ? 7.180 5.109 -20.411 1.00 91.56 66 CYS A CA 1
ATOM 534 C C . CYS A 1 66 ? 6.183 4.360 -19.518 1.00 91.56 66 CYS A C 1
ATOM 536 O O . CYS A 1 66 ? 5.517 4.958 -18.674 1.00 91.56 66 CYS A O 1
ATOM 538 N N . PHE A 1 67 ? 6.080 3.041 -19.690 1.00 91.12 67 PHE A N 1
ATOM 539 C CA . PHE A 1 67 ? 5.200 2.214 -18.864 1.00 91.12 67 PHE A CA 1
ATOM 540 C C . PHE A 1 67 ? 5.620 2.204 -17.387 1.00 91.12 67 PHE A C 1
ATOM 542 O O . PHE A 1 67 ? 4.763 2.303 -16.515 1.00 91.12 67 PHE A O 1
ATOM 549 N N . ASP A 1 68 ? 6.922 2.159 -17.102 1.00 90.19 68 ASP A N 1
ATOM 550 C CA . ASP A 1 68 ? 7.437 2.172 -15.727 1.00 90.19 68 ASP A CA 1
ATOM 551 C C . ASP A 1 68 ? 7.038 3.448 -14.972 1.00 90.19 68 ASP A C 1
ATOM 553 O O . ASP A 1 68 ? 6.671 3.397 -13.794 1.00 90.19 68 ASP A O 1
ATOM 557 N N . ASP A 1 69 ? 7.040 4.581 -15.671 1.00 92.19 69 ASP A N 1
ATOM 558 C CA . ASP A 1 69 ? 6.622 5.865 -15.113 1.00 92.19 69 ASP A CA 1
ATOM 559 C C . ASP A 1 69 ? 5.100 5.906 -14.904 1.00 92.19 69 ASP A C 1
ATOM 561 O O . ASP A 1 69 ? 4.635 6.387 -13.870 1.00 92.19 69 ASP A O 1
ATOM 565 N N . ARG A 1 70 ? 4.309 5.339 -15.833 1.00 94.50 70 ARG A N 1
ATOM 566 C CA . ARG A 1 70 ? 2.849 5.173 -15.669 1.00 94.50 70 ARG A CA 1
ATOM 567 C C . ARG A 1 70 ? 2.506 4.306 -14.464 1.00 94.50 70 ARG A C 1
ATOM 569 O O . ARG A 1 70 ? 1.662 4.681 -13.654 1.00 94.50 70 ARG A O 1
ATOM 576 N N . SER A 1 71 ? 3.179 3.167 -14.340 1.00 93.69 71 SER A N 1
ATOM 577 C CA . SER A 1 71 ? 3.038 2.228 -13.227 1.00 93.69 71 SER A CA 1
ATOM 578 C C . SER A 1 71 ? 3.339 2.912 -11.890 1.00 93.69 71 SER A C 1
ATOM 580 O O . SER A 1 71 ? 2.546 2.833 -10.951 1.00 93.69 71 SER A O 1
ATOM 582 N N . SER A 1 72 ? 4.442 3.663 -11.826 1.00 92.88 72 SER A N 1
ATOM 583 C CA . SER A 1 72 ? 4.834 4.404 -10.624 1.00 92.88 72 SER A CA 1
ATOM 584 C C . SER A 1 72 ? 3.825 5.501 -10.275 1.00 92.88 72 SER A C 1
ATOM 586 O O . SER A 1 72 ? 3.390 5.584 -9.130 1.00 92.88 72 SER A O 1
ATOM 588 N N . LYS A 1 73 ? 3.377 6.282 -11.266 1.00 95.12 73 LYS A N 1
ATOM 589 C CA . LYS A 1 73 ? 2.378 7.341 -11.069 1.00 95.12 73 LYS A CA 1
ATOM 590 C C . LYS A 1 73 ? 1.042 6.800 -10.559 1.00 95.12 73 LYS A C 1
ATOM 592 O O . LYS A 1 73 ? 0.443 7.395 -9.667 1.00 95.12 73 LYS A O 1
ATOM 597 N N . MET A 1 74 ? 0.589 5.678 -11.113 1.00 96.50 74 MET A N 1
ATOM 598 C CA . MET A 1 74 ? -0.638 5.007 -10.691 1.00 96.50 74 MET A CA 1
ATOM 599 C C . MET A 1 74 ? -0.556 4.549 -9.229 1.00 96.50 74 MET A C 1
ATOM 601 O O . MET A 1 74 ? -1.479 4.805 -8.455 1.00 96.50 74 MET A O 1
ATOM 605 N N . MET A 1 75 ? 0.573 3.959 -8.825 1.00 95.88 75 MET A N 1
ATOM 606 C CA . MET A 1 75 ? 0.819 3.581 -7.429 1.00 95.88 75 MET A CA 1
ATOM 607 C C . MET A 1 75 ? 0.855 4.794 -6.488 1.00 95.88 75 MET A C 1
ATOM 609 O O . MET A 1 75 ? 0.307 4.726 -5.386 1.00 95.88 75 MET A O 1
ATOM 613 N N . ASP A 1 76 ? 1.448 5.909 -6.918 1.00 94.56 76 ASP A N 1
ATOM 614 C CA . ASP A 1 76 ? 1.513 7.140 -6.122 1.00 94.56 76 ASP A CA 1
ATOM 615 C C . ASP A 1 76 ? 0.122 7.745 -5.883 1.00 94.56 76 ASP A C 1
ATOM 617 O O . ASP A 1 76 ? -0.192 8.176 -4.767 1.00 94.56 76 ASP A O 1
ATOM 621 N N . ASP A 1 77 ? -0.740 7.742 -6.901 1.00 95.69 77 ASP A N 1
ATOM 622 C CA . ASP A 1 77 ? -2.114 8.243 -6.788 1.00 95.69 77 ASP A CA 1
ATOM 623 C C . ASP A 1 77 ? -2.977 7.340 -5.909 1.00 95.69 77 ASP A C 1
ATOM 625 O O . ASP A 1 77 ? -3.725 7.831 -5.055 1.00 95.69 77 ASP A O 1
ATOM 629 N N . PHE A 1 78 ? -2.814 6.023 -6.043 1.00 96.25 78 PHE A N 1
ATOM 630 C CA . PHE A 1 78 ? -3.427 5.044 -5.153 1.00 96.25 78 PHE A CA 1
ATOM 631 C C . PHE A 1 78 ? -3.034 5.279 -3.682 1.00 96.25 78 PHE A C 1
ATOM 633 O O . PHE A 1 78 ? -3.901 5.389 -2.808 1.00 96.25 78 PHE A O 1
ATOM 640 N N . LEU A 1 79 ? -1.740 5.421 -3.380 1.00 94.88 79 LEU A N 1
ATOM 641 C CA . LEU A 1 79 ? -1.274 5.664 -2.010 1.00 94.88 79 LEU A CA 1
ATOM 642 C C . LEU A 1 79 ? -1.720 7.031 -1.479 1.00 94.88 79 LEU A C 1
ATOM 644 O O . LEU A 1 79 ? -2.091 7.147 -0.307 1.00 94.88 79 LEU A O 1
ATOM 648 N N . SER A 1 80 ? -1.765 8.049 -2.339 1.00 94.19 80 SER A N 1
ATOM 649 C CA . SER A 1 80 ? -2.308 9.368 -1.999 1.00 94.19 80 SER A CA 1
ATOM 650 C C . SER A 1 80 ? -3.793 9.287 -1.636 1.00 94.19 80 SER A C 1
ATOM 652 O O . SER A 1 80 ? -4.241 9.925 -0.676 1.00 94.19 80 SER A O 1
ATOM 654 N N . LYS A 1 81 ? -4.570 8.452 -2.340 1.00 95.81 81 LYS A N 1
ATOM 655 C CA . LYS A 1 81 ? -5.971 8.187 -2.000 1.00 95.81 81 LYS A CA 1
ATOM 656 C C . LYS A 1 81 ? -6.101 7.505 -0.640 1.00 95.81 81 LYS A C 1
ATOM 658 O O . LYS A 1 81 ? -6.914 7.939 0.180 1.00 95.81 81 LYS A O 1
ATOM 663 N N . ILE A 1 82 ? -5.292 6.482 -0.371 1.00 95.38 82 ILE A N 1
ATOM 664 C CA . ILE A 1 82 ? -5.245 5.805 0.932 1.00 95.38 82 ILE A CA 1
ATOM 665 C C . ILE A 1 82 ? -4.928 6.793 2.057 1.00 95.38 82 ILE A C 1
ATOM 667 O O . ILE A 1 82 ? -5.601 6.791 3.095 1.00 95.38 82 ILE A O 1
ATOM 671 N N . GLU A 1 83 ? -3.938 7.664 1.860 1.00 93.69 83 GLU A N 1
ATOM 672 C CA . GLU A 1 83 ? -3.589 8.701 2.826 1.00 93.69 83 GLU A CA 1
ATOM 673 C C . GLU A 1 83 ? -4.774 9.642 3.077 1.00 93.69 83 GLU A C 1
ATOM 675 O O . GLU A 1 83 ? -5.112 9.917 4.234 1.00 93.69 83 GLU A O 1
ATOM 680 N N . HIS A 1 84 ? -5.428 10.108 2.010 1.00 94.25 84 HIS A N 1
ATOM 681 C CA . HIS A 1 84 ? -6.591 10.983 2.099 1.00 94.25 84 HIS A CA 1
ATOM 682 C C . HIS A 1 84 ? -7.731 10.339 2.902 1.00 94.25 84 HIS A C 1
ATOM 684 O O . HIS A 1 84 ? -8.232 10.954 3.846 1.00 94.25 84 HIS A O 1
ATOM 690 N N . ILE A 1 85 ? -8.091 9.086 2.596 1.00 94.38 85 ILE A N 1
ATOM 691 C CA . ILE A 1 85 ? -9.118 8.343 3.343 1.00 94.38 85 ILE A CA 1
ATOM 692 C C . ILE A 1 85 ? -8.707 8.215 4.815 1.00 94.38 85 ILE A C 1
ATOM 694 O O . ILE A 1 85 ? -9.498 8.509 5.712 1.00 94.38 85 ILE A O 1
ATOM 698 N N . SER A 1 86 ? -7.457 7.831 5.079 1.00 93.06 86 SER A N 1
ATOM 699 C CA . SER A 1 86 ? -6.948 7.579 6.432 1.00 93.06 86 SER A CA 1
ATOM 700 C C . SER A 1 86 ? -6.972 8.820 7.326 1.00 93.06 86 SER A C 1
ATOM 702 O O . SER A 1 86 ? -7.234 8.709 8.525 1.00 93.06 86 SER A O 1
ATOM 704 N N . LYS A 1 87 ? -6.769 10.019 6.761 1.00 91.19 87 LYS A N 1
ATOM 705 C CA . LYS A 1 87 ? -6.890 11.296 7.492 1.00 91.19 87 LYS A CA 1
ATOM 706 C C . LYS A 1 87 ? -8.309 11.550 8.015 1.00 91.19 87 LYS A C 1
ATOM 708 O O . LYS A 1 87 ? -8.452 12.225 9.034 1.00 91.19 87 LYS A O 1
ATOM 713 N N . GLY A 1 88 ? -9.334 10.978 7.380 1.00 91.00 88 GLY A N 1
ATOM 714 C CA . GLY A 1 88 ? -10.728 11.048 7.830 1.00 91.00 88 GLY A CA 1
ATOM 715 C C . GLY A 1 88 ? -11.034 10.206 9.076 1.00 91.00 88 GLY A C 1
ATOM 716 O O . GLY A 1 88 ? -12.053 10.423 9.732 1.00 91.00 88 GLY A O 1
ATOM 717 N N . PHE A 1 89 ? -10.152 9.276 9.453 1.00 90.00 89 PHE A N 1
ATOM 718 C CA . PHE A 1 89 ? -10.345 8.404 10.609 1.00 90.00 89 PHE A CA 1
ATOM 719 C C . PHE A 1 89 ? -9.514 8.857 11.818 1.00 90.00 89 PHE A C 1
ATOM 721 O O . PHE A 1 89 ? -8.352 9.259 11.723 1.00 90.00 89 PHE A O 1
ATOM 728 N N . ARG A 1 90 ? -10.112 8.771 13.016 1.00 86.69 90 ARG A N 1
ATOM 729 C CA . ARG A 1 90 ? -9.403 9.038 14.284 1.00 86.69 90 ARG A CA 1
ATOM 730 C C . ARG A 1 90 ? -8.457 7.898 14.663 1.00 86.69 90 ARG A C 1
ATOM 732 O O . ARG A 1 90 ? -7.378 8.144 15.193 1.00 86.69 90 ARG A O 1
ATOM 739 N N . SER A 1 91 ? -8.862 6.658 14.406 1.00 88.00 91 SER A N 1
ATOM 740 C CA . SER A 1 91 ? -8.028 5.475 14.610 1.00 88.00 91 SER A CA 1
ATOM 741 C C . SER A 1 91 ? -7.162 5.186 13.391 1.00 88.00 91 SER A C 1
ATOM 743 O O . SER A 1 91 ? -7.507 5.585 12.284 1.00 88.00 91 SER A O 1
ATOM 745 N N . VAL A 1 92 ? -6.078 4.439 13.606 1.00 91.19 92 VAL A N 1
ATOM 746 C CA . VAL A 1 92 ? -5.296 3.838 12.519 1.00 91.19 92 VAL A CA 1
ATOM 747 C C . VAL A 1 92 ? -6.222 3.002 11.642 1.00 91.19 92 VAL A C 1
ATOM 749 O O . VAL A 1 92 ? -6.979 2.179 12.167 1.00 91.19 92 VAL A O 1
ATOM 752 N N . LEU A 1 93 ? -6.169 3.241 10.334 1.00 95.31 93 LEU A N 1
ATOM 753 C CA . LEU A 1 93 ? -6.923 2.470 9.358 1.00 95.31 93 LEU A CA 1
ATOM 754 C C . LEU A 1 93 ? -6.115 1.233 8.959 1.00 95.31 93 LEU A C 1
ATOM 756 O O . LEU A 1 93 ? -4.931 1.336 8.635 1.00 95.31 93 LEU A O 1
ATOM 760 N N . THR A 1 94 ? -6.743 0.063 9.018 1.00 96.81 94 THR A N 1
ATOM 761 C CA . THR A 1 94 ? -6.137 -1.178 8.527 1.00 96.81 94 THR A CA 1
ATOM 762 C C . THR A 1 94 ? -6.522 -1.378 7.071 1.00 96.81 94 THR A C 1
ATOM 764 O O . THR A 1 94 ? -7.680 -1.176 6.703 1.00 96.81 94 THR A O 1
ATOM 767 N N . ILE A 1 95 ? -5.542 -1.750 6.258 1.00 97.44 95 ILE A N 1
ATOM 768 C CA . ILE A 1 95 ? -5.678 -1.961 4.823 1.00 97.44 95 ILE A CA 1
ATOM 769 C C . ILE A 1 95 ? -5.231 -3.390 4.548 1.00 97.44 95 ILE A C 1
ATOM 771 O O . ILE A 1 95 ? -4.074 -3.722 4.789 1.00 97.44 95 ILE A O 1
ATOM 775 N N . TYR A 1 96 ? -6.153 -4.227 4.098 1.00 96.94 96 TYR A N 1
ATOM 776 C CA . TYR A 1 96 ? -5.907 -5.636 3.837 1.00 96.94 96 TYR A CA 1
ATOM 777 C C . TYR A 1 96 ? -5.568 -5.857 2.370 1.00 96.94 96 TYR A C 1
ATOM 779 O O . TYR A 1 96 ? -6.271 -5.346 1.499 1.00 96.94 96 TYR A O 1
ATOM 787 N N . PHE A 1 97 ? -4.519 -6.629 2.128 1.00 95.62 97 PHE A N 1
ATOM 788 C CA . PHE A 1 97 ? -4.124 -7.140 0.820 1.00 95.62 97 PHE A CA 1
ATOM 789 C C . PHE A 1 97 ? -4.166 -8.660 0.867 1.00 95.62 97 PHE A C 1
ATOM 791 O O . PHE A 1 97 ? -3.698 -9.246 1.836 1.00 95.62 97 PHE A O 1
ATOM 798 N N . HIS A 1 98 ? -4.660 -9.301 -0.189 1.00 88.19 98 HIS A N 1
ATOM 799 C CA . HIS A 1 98 ? -4.705 -10.764 -0.247 1.00 88.19 98 HIS A CA 1
ATOM 800 C C . HIS A 1 98 ? -3.324 -11.422 -0.385 1.00 88.19 98 HIS A C 1
ATOM 802 O O . HIS A 1 98 ? -3.186 -12.603 -0.071 1.00 88.19 98 HIS A O 1
ATOM 808 N N . ASN A 1 99 ? -2.312 -10.696 -0.878 1.00 88.38 99 ASN A N 1
ATOM 809 C CA . ASN A 1 99 ? -0.959 -11.215 -1.068 1.00 88.38 99 ASN A CA 1
ATOM 810 C C . ASN A 1 99 ? 0.120 -10.278 -0.491 1.00 88.38 99 ASN A C 1
ATOM 812 O O . ASN A 1 99 ? 1.225 -10.203 -1.043 1.00 88.38 99 ASN A O 1
ATOM 816 N N . LEU A 1 100 ? -0.143 -9.599 0.643 1.00 91.94 100 LEU A N 1
ATOM 817 C CA . LEU A 1 100 ? 0.849 -8.697 1.254 1.00 91.94 100 LEU A CA 1
ATOM 818 C C . LEU A 1 100 ? 2.168 -9.413 1.552 1.00 91.94 100 LEU A C 1
ATOM 820 O O . LEU A 1 100 ? 3.236 -8.869 1.279 1.00 91.94 100 LEU A O 1
ATOM 824 N N . GLY A 1 101 ? 2.112 -10.640 2.076 1.00 87.06 101 GLY A N 1
ATOM 825 C CA . GLY A 1 101 ? 3.310 -11.416 2.390 1.00 87.06 101 GLY A CA 1
ATOM 826 C C . GLY A 1 101 ? 4.148 -11.820 1.173 1.00 87.06 101 GLY A C 1
ATOM 827 O O . GLY A 1 101 ? 5.251 -12.332 1.359 1.00 87.06 101 GLY A O 1
ATOM 828 N N . LYS A 1 102 ? 3.640 -11.604 -0.047 1.00 86.62 102 LYS A N 1
ATOM 829 C CA . LYS A 1 102 ? 4.261 -11.981 -1.321 1.00 86.62 102 LYS A CA 1
ATOM 830 C C . LYS A 1 102 ? 4.572 -10.733 -2.159 1.00 86.62 102 LYS A C 1
ATOM 832 O O . LYS A 1 102 ? 5.245 -9.819 -1.688 1.00 86.62 102 LYS A O 1
ATOM 837 N N . PHE A 1 103 ? 4.152 -10.712 -3.426 1.00 87.56 103 PHE A N 1
ATOM 838 C CA . PHE A 1 103 ? 4.558 -9.689 -4.385 1.00 87.56 103 PHE A CA 1
ATOM 839 C C . PHE A 1 103 ? 3.942 -8.315 -4.083 1.00 87.56 103 PHE A C 1
ATOM 841 O O . PHE A 1 103 ? 4.657 -7.320 -4.213 1.00 87.56 103 PHE A O 1
ATOM 848 N N . ASP A 1 104 ? 2.697 -8.243 -3.593 1.00 90.00 104 ASP A N 1
ATOM 849 C CA . ASP A 1 104 ? 2.044 -6.967 -3.254 1.00 90.00 104 ASP A CA 1
ATOM 850 C C . ASP A 1 104 ? 2.874 -6.167 -2.255 1.00 90.00 104 ASP A C 1
ATOM 852 O O . ASP A 1 104 ? 3.186 -4.998 -2.483 1.00 90.00 104 ASP A O 1
ATOM 856 N N . GLY A 1 105 ? 3.296 -6.811 -1.161 1.00 92.06 105 GLY A N 1
ATOM 857 C CA . GLY A 1 105 ? 4.090 -6.158 -0.125 1.00 92.06 105 GLY A CA 1
ATOM 858 C C . GLY A 1 105 ? 5.437 -5.667 -0.633 1.00 92.06 105 GLY A C 1
ATOM 859 O O . GLY A 1 105 ? 5.886 -4.604 -0.209 1.00 92.06 105 GLY A O 1
ATOM 860 N N . ILE A 1 106 ? 6.067 -6.384 -1.569 1.00 92.12 106 ILE A N 1
ATOM 861 C CA . ILE A 1 106 ? 7.339 -5.965 -2.172 1.00 92.12 106 ILE A CA 1
ATOM 862 C C . ILE A 1 106 ? 7.138 -4.703 -3.022 1.00 92.12 106 ILE A C 1
ATOM 864 O O . ILE A 1 106 ? 7.896 -3.741 -2.867 1.00 92.12 106 ILE A O 1
ATOM 868 N N . PHE A 1 107 ? 6.116 -4.668 -3.884 1.00 92.62 107 PHE A N 1
ATOM 869 C CA . PHE A 1 107 ? 5.823 -3.493 -4.713 1.00 92.62 107 PHE A CA 1
ATOM 870 C C . PHE A 1 107 ? 5.407 -2.283 -3.878 1.00 92.62 107 PHE A C 1
ATOM 872 O O . PHE A 1 107 ? 5.914 -1.180 -4.105 1.00 92.62 107 PHE A O 1
ATOM 879 N N . LEU A 1 108 ? 4.550 -2.495 -2.876 1.00 94.19 108 LEU A N 1
ATOM 880 C CA . LEU A 1 108 ? 4.145 -1.460 -1.928 1.00 94.19 108 LEU A CA 1
ATOM 881 C C . LEU A 1 108 ? 5.346 -0.903 -1.175 1.00 94.19 108 LEU A C 1
ATOM 883 O O . LEU A 1 108 ? 5.527 0.309 -1.132 1.00 94.19 108 LEU A O 1
ATOM 887 N N . LEU A 1 109 ? 6.186 -1.770 -0.601 1.00 93.88 109 LEU A N 1
ATOM 888 C CA . LEU A 1 109 ? 7.339 -1.334 0.177 1.00 93.88 109 LEU A CA 1
ATOM 889 C C . LEU A 1 109 ? 8.329 -0.554 -0.689 1.00 93.88 109 LEU A C 1
ATOM 891 O O . LEU A 1 109 ? 8.820 0.483 -0.250 1.00 93.88 109 LEU A O 1
ATOM 895 N N . LYS A 1 110 ? 8.585 -1.014 -1.921 1.00 92.06 110 LYS A N 1
ATOM 896 C CA . LYS A 1 110 ? 9.440 -0.303 -2.876 1.00 92.06 110 LYS A CA 1
ATOM 897 C C . LYS A 1 110 ? 8.916 1.109 -3.137 1.00 92.06 110 LYS A C 1
ATOM 899 O O . LYS A 1 110 ? 9.673 2.059 -2.972 1.00 92.06 110 LYS A O 1
ATOM 904 N N . ASN A 1 111 ? 7.641 1.251 -3.506 1.00 92.25 111 ASN A N 1
ATOM 905 C CA . ASN A 1 111 ? 7.065 2.566 -3.792 1.00 92.25 111 ASN A CA 1
ATOM 906 C C . ASN A 1 111 ? 7.059 3.462 -2.536 1.00 92.25 111 ASN A C 1
ATOM 908 O O . ASN A 1 111 ? 7.536 4.595 -2.584 1.00 92.25 111 ASN A O 1
ATOM 912 N N . LEU A 1 112 ? 6.637 2.929 -1.383 1.00 93.75 112 LEU A N 1
ATOM 913 C CA . LEU A 1 112 ? 6.606 3.665 -0.117 1.00 93.75 112 LEU A CA 1
ATOM 914 C C . LEU A 1 112 ? 7.989 4.182 0.286 1.00 93.75 112 LEU A C 1
ATOM 916 O O . LEU A 1 112 ? 8.111 5.340 0.664 1.00 93.75 112 LEU A O 1
ATOM 920 N N . VAL A 1 113 ? 9.039 3.363 0.201 1.00 91.81 113 VAL A N 1
ATOM 921 C CA . VAL A 1 113 ? 10.401 3.798 0.554 1.00 91.81 113 VAL A CA 1
ATOM 922 C C . VAL A 1 113 ? 10.932 4.850 -0.424 1.00 91.81 113 VAL A C 1
ATOM 924 O O . VAL A 1 113 ? 11.678 5.733 -0.009 1.00 91.81 113 VAL A O 1
ATOM 927 N N . SER A 1 114 ? 10.550 4.783 -1.701 1.00 89.06 114 SER A N 1
ATOM 928 C CA . SER A 1 114 ? 10.976 5.762 -2.704 1.00 89.06 114 SER A CA 1
ATOM 929 C C . SER A 1 114 ? 10.262 7.109 -2.577 1.00 89.06 114 SER A C 1
ATOM 931 O O . SER A 1 114 ? 10.898 8.145 -2.759 1.00 89.06 114 SER A O 1
ATOM 933 N N . ASN A 1 115 ? 8.965 7.105 -2.256 1.00 87.50 115 ASN A N 1
ATOM 934 C CA . ASN A 1 115 ? 8.105 8.275 -2.460 1.00 87.50 115 ASN A CA 1
ATOM 935 C C . ASN A 1 115 ? 7.515 8.852 -1.162 1.00 87.50 115 ASN A C 1
ATOM 937 O O . ASN A 1 115 ? 7.127 10.024 -1.120 1.00 87.50 115 ASN A O 1
ATOM 941 N N . TRP A 1 116 ? 7.452 8.074 -0.077 1.00 89.44 116 TRP A N 1
ATOM 942 C CA . TRP A 1 116 ? 6.877 8.534 1.185 1.00 89.44 116 TRP A CA 1
ATOM 943 C C . TRP A 1 116 ? 7.871 9.381 1.987 1.00 89.44 116 TRP A C 1
ATOM 945 O O . TRP A 1 116 ? 9.003 8.980 2.240 1.00 89.44 116 TRP A O 1
ATOM 955 N N . LYS A 1 117 ? 7.429 10.550 2.466 1.00 87.00 117 LYS A N 1
ATOM 956 C CA . LYS A 1 117 ? 8.283 11.475 3.239 1.00 87.00 117 LYS A CA 1
ATOM 957 C C . LYS A 1 117 ? 8.407 11.136 4.732 1.00 87.00 117 LYS A C 1
ATOM 959 O O . LYS A 1 117 ? 9.202 11.760 5.428 1.00 87.00 117 LYS A O 1
ATOM 964 N N . GLY A 1 118 ? 7.571 10.238 5.250 1.00 86.69 118 GLY A N 1
ATOM 965 C CA . GLY A 1 118 ? 7.537 9.857 6.668 1.00 86.69 118 GLY A CA 1
ATOM 966 C C . GLY A 1 118 ? 8.171 8.495 6.960 1.00 86.69 118 GLY A C 1
ATOM 967 O O . GLY A 1 118 ? 8.847 7.912 6.120 1.00 86.69 118 GLY A O 1
ATOM 968 N N . ASP A 1 119 ? 7.907 7.950 8.151 1.00 93.12 119 ASP A N 1
ATOM 969 C CA . ASP A 1 119 ? 8.428 6.630 8.521 1.00 93.12 119 ASP A CA 1
ATOM 970 C C . ASP A 1 119 ? 7.591 5.509 7.895 1.00 93.12 119 ASP A C 1
ATOM 972 O O . ASP A 1 119 ? 6.377 5.425 8.117 1.00 93.12 119 ASP A O 1
ATOM 976 N N . VAL A 1 120 ? 8.274 4.574 7.240 1.00 95.94 120 VAL A N 1
ATOM 977 C CA . VAL A 1 120 ? 7.729 3.288 6.790 1.00 95.94 120 VAL A CA 1
ATOM 978 C C . VAL A 1 120 ? 8.381 2.185 7.622 1.0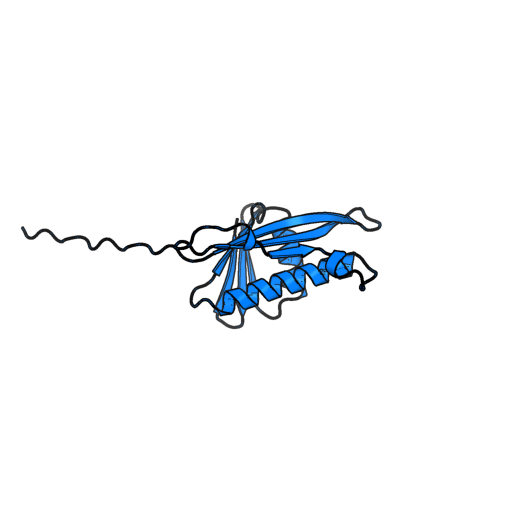0 95.94 120 VAL A C 1
ATOM 980 O O . VAL A 1 120 ? 9.605 2.105 7.705 1.00 95.94 120 VAL A O 1
ATOM 983 N N . ARG A 1 121 ? 7.581 1.353 8.298 1.00 95.31 121 ARG A N 1
ATOM 984 C CA . ARG A 1 121 ? 8.076 0.290 9.190 1.00 95.31 121 ARG A CA 1
ATOM 985 C C . ARG A 1 121 ? 7.453 -1.056 8.829 1.00 95.31 121 ARG A C 1
ATOM 987 O O . ARG A 1 121 ? 6.324 -1.315 9.253 1.00 95.31 121 ARG A O 1
ATOM 994 N N . PRO A 1 122 ? 8.158 -1.906 8.069 1.00 95.31 122 PRO A N 1
ATOM 995 C CA . PRO A 1 122 ? 7.702 -3.261 7.813 1.00 95.31 122 PRO A CA 1
ATOM 996 C C . PRO A 1 122 ? 7.926 -4.158 9.041 1.00 95.31 122 PRO A C 1
ATOM 998 O O . PRO A 1 122 ? 8.953 -4.072 9.716 1.00 95.31 122 PRO A O 1
ATOM 1001 N N . LEU A 1 123 ? 6.972 -5.045 9.314 1.00 95.25 123 LEU A N 1
ATOM 1002 C CA . LEU A 1 123 ? 7.109 -6.179 10.222 1.00 95.25 123 LEU A CA 1
ATOM 1003 C C . LEU A 1 123 ? 7.355 -7.430 9.382 1.00 95.25 123 LEU A C 1
ATOM 1005 O O . LEU A 1 123 ? 6.432 -7.974 8.773 1.00 95.25 123 LEU A O 1
ATOM 1009 N N . VAL A 1 124 ? 8.604 -7.885 9.366 1.00 93.00 124 VAL A N 1
ATOM 1010 C CA . VAL A 1 124 ? 9.025 -9.058 8.597 1.00 93.00 124 VAL A CA 1
ATOM 1011 C C . VAL A 1 124 ? 9.396 -10.185 9.550 1.00 93.00 124 VAL A C 1
ATOM 1013 O O . VAL A 1 124 ? 10.157 -9.983 10.495 1.00 93.00 124 VAL A O 1
ATOM 1016 N N . ARG A 1 125 ? 8.875 -11.389 9.302 1.00 92.12 125 ARG A N 1
ATOM 1017 C CA . ARG A 1 125 ? 9.248 -12.605 10.036 1.00 92.12 125 ARG A CA 1
ATOM 1018 C C . ARG A 1 125 ? 9.268 -13.789 9.080 1.00 92.12 125 ARG A C 1
ATOM 1020 O O . ARG A 1 125 ? 8.406 -13.892 8.221 1.00 92.12 125 ARG A O 1
ATOM 1027 N N . ASN A 1 126 ? 10.237 -14.693 9.218 1.00 90.94 126 ASN A N 1
ATOM 1028 C CA . ASN A 1 126 ? 10.347 -15.889 8.369 1.00 90.94 126 ASN A CA 1
ATOM 1029 C C . ASN A 1 126 ? 10.235 -15.566 6.863 1.00 90.94 126 ASN A C 1
ATOM 1031 O O . ASN A 1 126 ? 9.510 -16.243 6.142 1.00 90.94 126 ASN A O 1
ATOM 1035 N N . HIS A 1 127 ? 10.891 -14.492 6.412 1.00 87.06 127 HIS A N 1
ATOM 1036 C CA . HIS A 1 127 ? 10.849 -14.007 5.023 1.00 87.06 127 HIS A CA 1
ATOM 1037 C C . HIS A 1 127 ? 9.464 -13.578 4.500 1.00 87.06 127 HIS A C 1
ATOM 1039 O O . HIS A 1 127 ? 9.293 -13.437 3.297 1.00 87.06 127 HIS A O 1
ATOM 1045 N N . HIS A 1 128 ? 8.497 -13.329 5.387 1.00 89.25 128 HIS A N 1
ATOM 1046 C CA . HIS A 1 128 ? 7.163 -12.838 5.040 1.00 89.25 128 HIS A CA 1
ATOM 1047 C C . HIS A 1 128 ? 6.922 -11.456 5.644 1.00 89.25 128 HIS A C 1
ATOM 1049 O O . HIS A 1 128 ? 7.258 -11.209 6.809 1.00 89.25 128 HIS A O 1
ATOM 1055 N N . ILE A 1 129 ? 6.324 -10.567 4.854 1.00 93.50 129 ILE A N 1
ATOM 1056 C CA . ILE A 1 129 ? 5.856 -9.255 5.305 1.00 93.50 129 ILE A CA 1
ATOM 1057 C C . ILE A 1 129 ? 4.456 -9.436 5.900 1.00 93.50 129 ILE A C 1
ATOM 1059 O O . ILE A 1 129 ? 3.512 -9.724 5.179 1.00 93.50 129 ILE A O 1
ATOM 1063 N N . TYR A 1 130 ? 4.316 -9.265 7.213 1.00 93.75 130 TYR A N 1
ATOM 1064 C CA . TYR A 1 130 ? 3.014 -9.379 7.892 1.00 93.75 130 TYR A CA 1
ATOM 1065 C C . TYR A 1 130 ? 2.296 -8.040 8.001 1.00 93.75 130 TYR A C 1
ATOM 1067 O O . TYR A 1 130 ? 1.071 -7.972 8.051 1.00 93.75 130 TYR A O 1
ATOM 1075 N N . GLU A 1 131 ? 3.072 -6.966 8.114 1.00 96.00 131 GLU A N 1
ATOM 1076 C CA . GLU A 1 131 ? 2.537 -5.623 8.246 1.00 96.00 131 GLU A CA 1
ATOM 1077 C C . GLU A 1 131 ? 3.499 -4.615 7.627 1.00 96.00 131 GLU A C 1
ATOM 1079 O O . GLU A 1 131 ? 4.716 -4.764 7.733 1.00 96.00 131 GLU A O 1
ATOM 1084 N N . ILE A 1 132 ? 2.959 -3.547 7.045 1.00 96.75 132 ILE A N 1
ATOM 1085 C CA . ILE A 1 132 ? 3.718 -2.331 6.751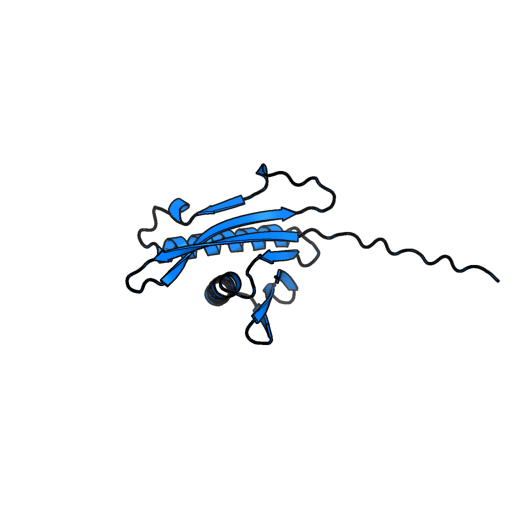 1.00 96.75 132 ILE A CA 1
ATOM 1086 C C . ILE A 1 132 ? 2.998 -1.159 7.418 1.00 96.75 132 ILE A C 1
ATOM 1088 O O . ILE A 1 132 ? 1.907 -0.759 7.014 1.00 96.75 132 ILE A O 1
ATOM 1092 N N . SER A 1 133 ? 3.606 -0.611 8.467 1.00 96.56 133 SER A N 1
ATOM 1093 C CA . SER A 1 133 ? 3.095 0.547 9.200 1.00 96.56 133 SER A CA 1
ATOM 1094 C C . SER A 1 133 ? 3.617 1.847 8.585 1.00 96.56 133 SER A C 1
ATOM 1096 O O . SER A 1 133 ? 4.832 2.038 8.502 1.00 96.56 133 SER A O 1
ATOM 1098 N N . VAL A 1 134 ? 2.720 2.770 8.224 1.00 95.81 134 VAL A N 1
ATOM 1099 C CA . VAL A 1 134 ? 3.076 4.068 7.626 1.00 95.81 134 VAL A CA 1
ATOM 1100 C C . VAL A 1 134 ? 2.721 5.212 8.573 1.00 95.81 134 VAL A C 1
ATOM 1102 O O . VAL A 1 134 ? 1.598 5.313 9.084 1.00 95.81 134 VAL A O 1
ATOM 1105 N N . LYS A 1 135 ? 3.694 6.088 8.841 1.00 92.94 135 LYS A N 1
ATOM 1106 C CA . LYS A 1 135 ? 3.553 7.206 9.781 1.00 92.94 135 LYS A CA 1
ATOM 1107 C C . LYS A 1 135 ? 3.703 8.557 9.100 1.00 92.94 135 LYS A C 1
ATOM 1109 O O . LYS A 1 135 ? 4.483 8.725 8.166 1.00 92.94 135 LYS A O 1
ATOM 1114 N N . SER A 1 136 ? 3.015 9.539 9.671 1.00 86.12 136 SER A N 1
ATOM 1115 C CA . SER A 1 136 ? 3.246 10.960 9.425 1.00 86.12 136 SER A CA 1
ATOM 1116 C C . SER A 1 136 ? 3.611 11.625 10.749 1.00 86.12 136 SER A C 1
ATOM 1118 O O . SER A 1 136 ? 2.787 11.726 11.667 1.00 86.12 136 SER A O 1
ATOM 1120 N N . GLY A 1 137 ? 4.877 12.026 10.881 1.00 85.88 137 GLY A N 1
ATOM 1121 C CA . GLY A 1 137 ? 5.449 12.457 12.155 1.00 85.88 137 GLY A CA 1
ATOM 1122 C C . GLY A 1 137 ? 5.368 11.347 13.210 1.00 85.88 137 GLY A C 1
ATOM 1123 O O . GLY A 1 137 ? 5.777 10.214 12.977 1.00 85.88 137 GLY A O 1
ATOM 1124 N N . LYS A 1 138 ? 4.802 11.653 14.386 1.00 84.25 138 LYS A N 1
ATOM 1125 C CA . LYS A 1 138 ? 4.680 10.683 15.495 1.00 84.25 138 LYS A CA 1
ATOM 1126 C C . LYS A 1 138 ? 3.471 9.744 15.380 1.00 84.25 138 LYS A C 1
ATOM 1128 O O . LYS A 1 138 ? 3.381 8.781 16.142 1.00 84.25 138 LYS A O 1
ATOM 1133 N N . ARG A 1 139 ? 2.531 10.012 14.467 1.00 87.25 139 ARG A N 1
ATOM 1134 C CA . ARG A 1 139 ? 1.263 9.278 14.354 1.00 87.25 139 ARG A CA 1
ATOM 1135 C C . ARG A 1 139 ? 1.343 8.220 13.255 1.00 87.25 139 ARG A C 1
ATOM 1137 O O . ARG A 1 139 ? 1.724 8.526 12.130 1.00 87.25 139 ARG A O 1
ATOM 1144 N N . VAL A 1 140 ? 0.911 6.999 13.570 1.00 91.38 140 VAL A N 1
ATOM 1145 C CA . VAL A 1 140 ? 0.612 5.975 12.556 1.00 91.38 140 VAL A CA 1
ATOM 1146 C C . VAL A 1 140 ? -0.674 6.384 11.840 1.00 91.38 140 VAL A C 1
ATOM 1148 O O . VAL A 1 140 ? -1.695 6.600 12.498 1.00 91.38 140 VAL A O 1
ATOM 1151 N N . LEU A 1 141 ? -0.612 6.542 10.519 1.00 91.81 141 LEU A N 1
ATOM 1152 C CA . LEU A 1 141 ? -1.779 6.894 9.711 1.00 91.81 141 LEU A CA 1
ATOM 1153 C C . LEU A 1 141 ? -2.571 5.639 9.352 1.00 91.81 141 LEU A C 1
ATOM 1155 O O . LEU A 1 141 ? -3.761 5.548 9.653 1.00 91.81 141 LEU A O 1
ATOM 1159 N N . PHE A 1 142 ? -1.886 4.660 8.773 1.00 95.06 142 PHE A N 1
ATOM 1160 C CA . PHE A 1 142 ? -2.471 3.403 8.335 1.00 95.06 142 PHE A CA 1
ATOM 1161 C C . PHE A 1 142 ? -1.451 2.267 8.397 1.00 95.06 142 PHE A C 1
ATOM 1163 O O . PHE A 1 142 ? -0.237 2.492 8.459 1.00 95.06 142 PHE A O 1
ATOM 1170 N N . CYS A 1 143 ? -1.971 1.043 8.406 1.00 96.75 143 CYS A N 1
ATOM 1171 C CA . CYS A 1 143 ? -1.187 -0.185 8.409 1.00 96.75 143 CYS A CA 1
ATOM 1172 C C . CYS A 1 143 ? -1.707 -1.119 7.321 1.00 96.75 143 CYS A C 1
ATOM 1174 O O . CYS A 1 143 ? -2.888 -1.476 7.332 1.00 96.75 143 CYS A O 1
ATOM 1176 N N . PHE A 1 144 ? -0.813 -1.544 6.438 1.00 97.06 144 PHE A N 1
ATOM 1177 C CA . PHE A 1 144 ? -1.066 -2.632 5.503 1.00 97.06 144 PHE A CA 1
ATOM 1178 C C . PHE A 1 144 ? -0.915 -3.969 6.218 1.00 97.06 144 PHE A C 1
ATOM 1180 O O . PHE A 1 144 ? 0.029 -4.112 6.996 1.00 97.06 144 PHE A O 1
ATOM 1187 N N . ARG A 1 145 ? -1.819 -4.918 5.974 1.00 96.00 145 ARG A N 1
ATOM 1188 C CA . ARG A 1 145 ? -1.788 -6.282 6.520 1.00 96.00 145 ARG A CA 1
ATOM 1189 C C . ARG A 1 145 ? -2.219 -7.311 5.477 1.00 96.00 145 ARG A C 1
ATOM 1191 O O . ARG A 1 145 ? -2.943 -6.961 4.548 1.00 96.00 145 ARG A O 1
ATOM 1198 N N . ASP A 1 146 ? -1.750 -8.536 5.673 1.00 85.88 146 ASP A N 1
ATOM 1199 C CA . ASP A 1 146 ? -2.345 -9.752 5.104 1.00 85.88 146 ASP A CA 1
ATOM 1200 C C . ASP A 1 146 ? -3.562 -10.153 5.965 1.00 85.88 146 ASP A C 1
ATOM 1202 O O . ASP A 1 146 ? -3.418 -10.153 7.218 1.00 85.88 146 ASP A O 1
#

Radius of gyration: 18.26 Å; Cα contacts (8 Å, |Δi|>4): 231; chains: 1; bounding box: 38×28×70 Å